Protein AF-A0A7S0F0J9-F1 (afdb_monomer)

Radius of gyration: 17.87 Å; Cα contacts (8 Å, |Δi|>4): 125; chains: 1; bounding box: 37×28×66 Å

Foldseek 3Di:
DDDDDPDPPPPPPAAEDEEEDDQLCLLVLLVVLVVCVVVVVLPNYEYEYEDSSLVSRLCSLVVHDSVVVNVLVVVLVVVQVPDPVSSVCVVVVVVVCCVPTQDPPSVVSCVVHYDYPHPD

Nearest PDB structures (foldseek):
  4akf-assembly1_A-2  TM=7.229E-01  e=1.242E-01  Legionella pneumophila
  3qmw-assembly2_C  TM=5.835E-01  e=1.807E-01  Streptomyces coelicolor
  4akx-assembly1_B  TM=5.401E-01  e=1.242E-01  Pseudomonas aeruginosa
  6jdd-assembly1_A  TM=5.983E-01  e=1.037E+00  Streptomyces sp.
  6v35-assembly1_A  TM=3.551E-01  e=9.215E+00  Homo sapiens

Mean predicted aligned error: 11.33 Å

Solvent-accessible surface area (backbone atoms only — not comparable to full-atom values): 7078 Å² total; per-residue (Å²): 134,86,82,85,76,78,76,77,80,72,74,80,69,81,41,78,49,77,32,68,65,49,68,83,56,36,62,59,50,41,52,53,46,47,51,30,53,78,68,55,63,52,58,79,31,35,27,30,20,28,70,49,10,30,53,45,26,48,38,59,59,70,67,56,63,51,66,60,53,49,54,53,54,49,56,53,48,62,76,29,72,87,42,82,68,43,68,69,42,51,61,60,54,50,52,51,49,50,70,74,67,53,57,93,65,46,73,68,60,35,68,83,29,36,62,83,49,83,75,126

InterPro domains:
  IPR002641 Patatin-like phospholipase domain [PF01734] (18-85)
  IPR016035 Acyl transferase/acyl hydrolase/lysophospholipase [SSF52151] (16-99)
  IPR033562 Patatin-like phospholipase domain-containing protein [PTHR12406] (17-116)

Organism: NCBI:txid3032

Secondary structure (DSSP, 8-state):
------------PPEEEEE---GGGHHHHHHHHHHHHHTTTTTTEEEEESTHHHHHHHHHHTT--HHHHHHHHHHHHHHHTT-HHHHHTHHHHHHHHHHHHPPTTHHHHHHTTB------

pLDDT: mean 70.88, std 16.27, range [26.2, 92.69]

Sequence (120 aa):
RMAGGQGERKVPGERLFSFAACGWLKIYLFGVAKALQKTGLAENAKFVGSSAGSLVGLALALDLDFDQIKDFQLTCVERTHGSLQGALRLKEYLDEIMDQMLPDGACEKISDRSSLGILN

Structure (mmCIF, N/CA/C/O backbone):
data_AF-A0A7S0F0J9-F1
#
_entry.id   AF-A0A7S0F0J9-F1
#
loop_
_atom_site.group_PDB
_atom_site.id
_atom_site.type_symbol
_atom_site.label_atom_id
_atom_site.label_alt_id
_atom_site.label_comp_id
_atom_site.label_asym_id
_atom_site.label_entity_id
_atom_site.label_seq_id
_atom_site.pdbx_PDB_ins_code
_atom_site.Cartn_x
_atom_site.Cartn_y
_atom_site.Cartn_z
_atom_site.occupancy
_atom_site.B_iso_or_equiv
_atom_site.auth_seq_id
_atom_site.auth_comp_id
_atom_site.auth_asym_id
_atom_site.auth_atom_id
_atom_site.pdbx_PDB_model_num
ATOM 1 N N . ARG A 1 1 ? -15.122 -6.780 51.011 1.00 37.72 1 ARG A N 1
ATOM 2 C CA . ARG A 1 1 ? -14.800 -7.838 50.021 1.00 37.72 1 ARG A CA 1
ATOM 3 C C . ARG A 1 1 ? -15.029 -7.236 48.642 1.00 37.72 1 ARG A C 1
ATOM 5 O O . ARG A 1 1 ? -16.060 -6.611 48.453 1.00 37.72 1 ARG A O 1
ATOM 12 N N . MET A 1 2 ? -13.997 -7.287 47.803 1.00 35.72 2 MET A N 1
ATOM 13 C CA . MET A 1 2 ? -13.756 -6.415 46.647 1.00 35.72 2 MET A CA 1
ATOM 14 C C . MET A 1 2 ? -14.822 -6.528 45.550 1.00 35.72 2 MET A C 1
ATOM 16 O O . MET A 1 2 ? -15.244 -7.629 45.206 1.00 35.72 2 MET A O 1
ATOM 20 N N . ALA A 1 3 ? -15.198 -5.371 45.005 1.00 39.88 3 ALA A N 1
ATOM 21 C CA . ALA A 1 3 ? -16.011 -5.210 43.811 1.00 39.88 3 ALA A CA 1
ATOM 22 C C . ALA A 1 3 ? -15.220 -5.646 42.566 1.00 39.88 3 ALA A C 1
ATOM 24 O O . ALA A 1 3 ? -14.083 -5.219 42.363 1.00 39.88 3 ALA A O 1
ATOM 25 N N . GLY A 1 4 ? -15.828 -6.495 41.737 1.00 40.38 4 GLY A N 1
ATOM 26 C CA . GLY A 1 4 ? -15.322 -6.835 40.412 1.00 40.38 4 GLY A CA 1
ATOM 27 C C . GLY A 1 4 ? -15.578 -5.682 39.448 1.00 40.38 4 GLY A C 1
ATOM 28 O O . GLY A 1 4 ? -16.682 -5.545 38.929 1.00 40.38 4 GLY A O 1
ATOM 29 N N . GLY A 1 5 ? -14.562 -4.850 39.226 1.00 40.44 5 GLY A N 1
ATOM 30 C CA . GLY A 1 5 ? -14.548 -3.880 38.138 1.00 40.44 5 GLY A CA 1
ATOM 31 C C . GLY A 1 5 ? -14.311 -4.604 36.818 1.00 40.44 5 GLY A C 1
ATOM 32 O O . GLY A 1 5 ? -13.206 -5.076 36.556 1.00 40.44 5 GLY A O 1
ATOM 33 N N . GLN A 1 6 ? -15.354 -4.713 35.999 1.00 40.97 6 GLN A N 1
ATOM 34 C CA . GLN A 1 6 ? -15.207 -5.029 34.583 1.00 40.97 6 GLN A CA 1
ATOM 35 C C . GLN A 1 6 ? -14.406 -3.889 33.948 1.00 40.97 6 GLN A C 1
ATOM 37 O O . GLN A 1 6 ? -14.865 -2.751 33.915 1.00 40.97 6 GLN A O 1
ATOM 42 N N . GLY A 1 7 ? -13.180 -4.187 33.515 1.00 42.44 7 GLY A N 1
ATOM 43 C CA . GLY A 1 7 ? -12.331 -3.226 32.824 1.00 42.44 7 GLY A CA 1
ATOM 44 C C . GLY A 1 7 ? -13.024 -2.740 31.557 1.00 42.44 7 GLY A C 1
ATOM 45 O O . GLY A 1 7 ? -13.298 -3.530 30.652 1.00 42.44 7 GLY A O 1
ATOM 46 N N . GLU A 1 8 ? -13.317 -1.445 31.508 1.00 41.06 8 GLU A N 1
ATOM 47 C CA . GLU A 1 8 ? -13.784 -0.757 30.313 1.00 41.06 8 GLU A CA 1
ATOM 48 C C . GLU A 1 8 ? -12.807 -1.052 29.167 1.00 41.06 8 GLU A C 1
ATOM 50 O O . GLU A 1 8 ? -11.621 -0.713 29.223 1.00 41.06 8 GLU A O 1
ATOM 55 N N . ARG A 1 9 ? -13.286 -1.715 28.109 1.00 49.78 9 ARG A N 1
ATOM 56 C CA . ARG A 1 9 ? -12.529 -1.828 26.861 1.00 49.78 9 ARG A CA 1
ATOM 57 C C . ARG A 1 9 ? -12.454 -0.419 26.275 1.00 49.78 9 ARG A C 1
ATOM 59 O O . ARG A 1 9 ? -13.414 0.051 25.673 1.00 49.78 9 ARG A O 1
ATOM 66 N N . LYS A 1 10 ? -11.329 0.261 26.505 1.00 42.59 10 LYS A N 1
ATOM 67 C CA . LYS A 1 10 ? -11.018 1.579 25.943 1.00 42.59 10 LYS A CA 1
ATOM 68 C C . LYS A 1 10 ? -11.280 1.519 24.436 1.00 42.59 10 LYS A C 1
ATOM 70 O O . LYS A 1 10 ? -10.614 0.750 23.740 1.00 42.59 10 LYS A O 1
ATOM 75 N N . VAL A 1 11 ? -12.270 2.277 23.955 1.00 53.69 11 VAL A N 1
ATOM 76 C CA . VAL A 1 11 ? -12.508 2.472 22.516 1.00 53.69 11 VAL A CA 1
ATOM 77 C C . VAL A 1 11 ? -11.148 2.827 21.911 1.00 53.69 11 VAL A C 1
ATOM 79 O O . VAL A 1 11 ? -10.497 3.726 22.457 1.00 53.69 11 VAL A O 1
ATOM 82 N N . PRO A 1 12 ? -10.640 2.094 20.901 1.00 57.19 12 PRO A N 1
ATOM 83 C CA . PRO A 1 12 ? -9.319 2.378 20.369 1.00 57.19 12 PRO A CA 1
ATOM 84 C C . PRO A 1 12 ? -9.310 3.830 19.908 1.00 57.19 12 PRO A C 1
ATOM 86 O O . PRO A 1 12 ? -10.085 4.200 19.031 1.00 57.19 12 PRO A O 1
ATOM 89 N N . GLY A 1 13 ? -8.494 4.662 20.559 1.00 63.94 13 GLY A N 1
ATOM 90 C CA . GLY A 1 13 ? -8.310 6.040 20.128 1.00 63.94 13 GLY A CA 1
ATOM 91 C C . GLY A 1 13 ? -7.878 6.056 18.666 1.00 63.94 13 GLY A C 1
ATOM 92 O O . GLY A 1 13 ? -7.218 5.118 18.210 1.00 63.94 13 GLY A O 1
ATOM 93 N N . GLU A 1 14 ? -8.272 7.104 17.950 1.00 74.19 14 GLU A N 1
ATOM 94 C CA . GLU A 1 14 ? -7.873 7.331 16.565 1.00 74.19 14 GLU A CA 1
ATOM 95 C C . GLU A 1 14 ? -6.359 7.110 16.407 1.00 74.19 14 GLU A C 1
ATOM 97 O O . GLU A 1 14 ? -5.550 7.689 17.137 1.00 74.19 14 GLU A O 1
ATOM 102 N N . ARG A 1 15 ? -5.973 6.203 15.502 1.00 85.62 15 ARG A N 1
ATOM 103 C CA . ARG A 1 15 ? -4.569 5.824 15.287 1.00 85.62 15 ARG A CA 1
ATOM 104 C C . ARG A 1 15 ? -4.015 6.603 14.106 1.00 85.62 15 ARG A C 1
ATOM 106 O O . ARG A 1 15 ? -4.696 6.746 13.100 1.00 85.62 15 ARG A O 1
ATOM 113 N N . LEU A 1 16 ? -2.771 7.059 14.195 1.00 85.44 16 LEU A N 1
ATOM 114 C CA . LEU A 1 16 ? -2.073 7.725 13.097 1.00 85.44 16 LEU A CA 1
ATOM 115 C C . LEU A 1 16 ? -0.800 6.949 12.763 1.00 85.44 16 LEU A C 1
ATOM 117 O O . LEU A 1 16 ? 0.045 6.750 13.635 1.00 85.44 16 LEU A O 1
ATOM 121 N N . PHE A 1 17 ? -0.645 6.555 11.502 1.00 88.06 17 PHE A N 1
ATOM 122 C CA . PHE A 1 17 ? 0.584 5.951 10.994 1.00 88.06 17 PHE A CA 1
ATOM 123 C C . PHE A 1 17 ? 1.266 6.896 10.007 1.00 88.06 17 PHE A C 1
ATOM 125 O O . PHE A 1 17 ? 0.627 7.426 9.097 1.00 88.06 17 PHE A O 1
ATOM 132 N N . SER A 1 18 ? 2.571 7.094 10.195 1.00 88.25 18 SER A N 1
ATOM 133 C CA . SER A 1 18 ? 3.407 7.925 9.330 1.00 88.25 18 SER A CA 1
ATOM 134 C C . SER A 1 18 ? 4.451 7.077 8.615 1.00 88.25 18 SER A C 1
ATOM 136 O O . SER A 1 18 ? 5.162 6.299 9.254 1.00 88.25 18 SER A O 1
ATOM 138 N N . PHE A 1 19 ? 4.556 7.243 7.298 1.00 86.75 19 PHE A N 1
ATOM 139 C CA . PHE A 1 19 ? 5.491 6.514 6.445 1.00 86.75 19 PHE A CA 1
ATOM 140 C C . PHE A 1 19 ? 6.511 7.462 5.806 1.00 86.75 19 PHE A C 1
ATOM 142 O O . PHE A 1 19 ? 6.167 8.363 5.039 1.00 86.75 19 PHE A O 1
ATOM 149 N N . ALA A 1 20 ? 7.792 7.243 6.102 1.00 84.56 20 ALA A N 1
ATOM 150 C CA . ALA A 1 20 ? 8.883 8.044 5.556 1.00 84.56 20 ALA A CA 1
ATOM 151 C C . ALA A 1 20 ? 9.185 7.711 4.082 1.00 84.56 20 ALA A C 1
ATOM 153 O O . ALA A 1 20 ? 8.924 6.603 3.607 1.00 84.56 20 ALA A O 1
A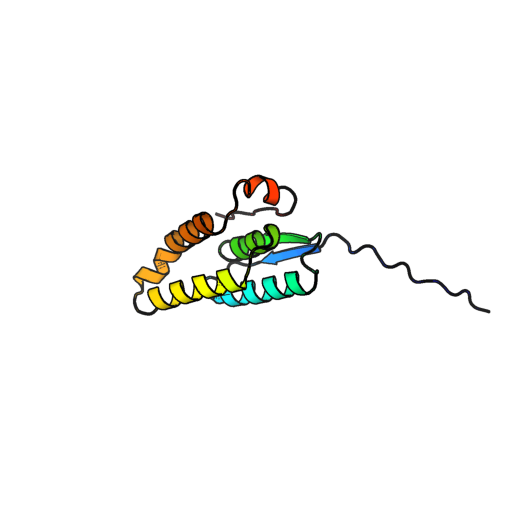TOM 154 N N . ALA A 1 21 ? 9.799 8.663 3.377 1.00 79.12 21 ALA A N 1
ATOM 155 C CA . ALA A 1 21 ? 10.341 8.442 2.041 1.00 79.12 21 ALA A CA 1
ATOM 156 C C . ALA A 1 21 ? 11.529 7.470 2.106 1.00 79.12 21 ALA A C 1
ATOM 158 O O . ALA A 1 21 ? 12.494 7.709 2.830 1.00 79.12 21 ALA A O 1
ATOM 159 N N 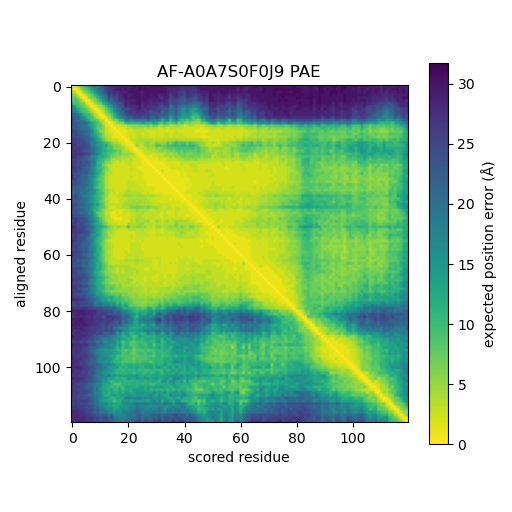. CYS A 1 22 ? 11.469 6.365 1.359 1.00 76.12 22 CYS A N 1
ATOM 160 C CA . CYS A 1 22 ? 12.471 5.299 1.471 1.00 76.12 22 CYS A CA 1
ATOM 161 C C . CYS A 1 22 ? 12.884 4.653 0.132 1.00 76.12 22 CYS A C 1
ATOM 163 O O . CYS A 1 22 ? 13.535 3.608 0.117 1.00 76.12 22 CYS A O 1
ATOM 165 N N . GLY A 1 23 ? 12.552 5.268 -1.010 1.00 75.75 23 GLY A N 1
ATOM 166 C CA . GLY A 1 23 ? 12.969 4.781 -2.332 1.00 75.75 23 GLY A CA 1
ATOM 167 C C . GLY A 1 23 ? 12.541 3.330 -2.589 1.00 75.75 23 GLY A C 1
ATOM 168 O O . GLY A 1 23 ? 11.355 3.013 -2.533 1.00 75.75 23 GLY A O 1
ATOM 169 N N . TRP A 1 24 ? 13.503 2.440 -2.857 1.00 71.25 24 TRP A N 1
ATOM 170 C CA . TRP A 1 24 ? 13.261 1.007 -3.105 1.00 71.25 24 TRP A CA 1
ATOM 171 C C . TRP A 1 24 ? 12.959 0.189 -1.844 1.00 71.25 24 TRP A C 1
ATOM 173 O O . TRP A 1 24 ? 12.352 -0.878 -1.944 1.00 71.25 24 TRP A O 1
ATOM 183 N N . LEU A 1 25 ? 13.272 0.711 -0.652 1.00 78.06 25 LEU A N 1
ATOM 184 C CA . LEU A 1 25 ? 12.883 0.088 0.618 1.00 78.06 25 LEU A CA 1
ATOM 185 C C . LEU A 1 25 ? 11.353 0.102 0.819 1.00 78.06 25 LEU A C 1
ATOM 187 O O . LEU A 1 25 ? 10.841 -0.529 1.740 1.00 78.06 25 LEU A O 1
ATOM 191 N N . LYS A 1 26 ? 10.594 0.746 -0.077 1.00 77.12 26 LYS A N 1
ATOM 192 C CA . LYS A 1 26 ? 9.125 0.737 -0.086 1.00 77.12 26 LYS A CA 1
ATOM 193 C C . LYS A 1 26 ? 8.501 -0.659 -0.052 1.00 77.12 26 LYS A C 1
ATOM 195 O O . LYS A 1 26 ? 7.432 -0.806 0.526 1.00 77.12 26 LYS A O 1
ATOM 200 N N . ILE A 1 27 ? 9.178 -1.689 -0.575 1.00 81.25 27 ILE A N 1
ATOM 201 C CA . ILE A 1 27 ? 8.704 -3.086 -0.504 1.00 81.25 27 ILE A CA 1
ATOM 202 C C . ILE A 1 27 ? 8.557 -3.543 0.955 1.00 81.25 27 ILE A C 1
ATOM 204 O O . ILE A 1 27 ? 7.575 -4.195 1.307 1.00 81.25 27 ILE A O 1
ATOM 208 N N . TYR A 1 28 ? 9.487 -3.141 1.826 1.00 86.25 28 TYR A N 1
ATOM 209 C CA . TYR A 1 28 ? 9.379 -3.401 3.259 1.00 86.25 28 TYR A CA 1
ATOM 210 C C . TYR A 1 28 ? 8.163 -2.686 3.863 1.00 86.25 28 TYR A C 1
ATOM 212 O O . TYR 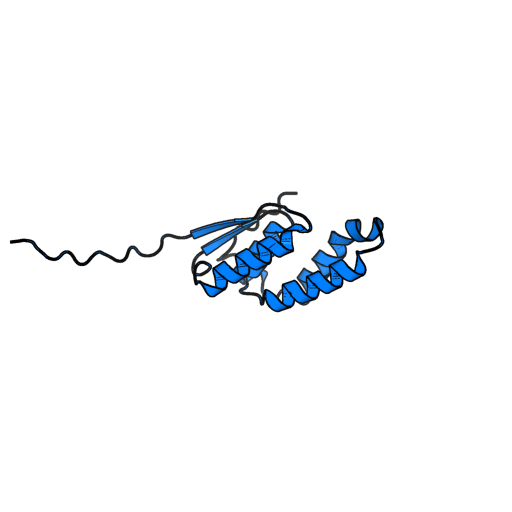A 1 28 ? 7.387 -3.302 4.594 1.00 86.25 28 TYR A O 1
ATOM 220 N N . LEU A 1 29 ? 7.948 -1.412 3.514 1.00 87.94 29 LEU A N 1
ATOM 221 C CA . LEU A 1 29 ? 6.795 -0.652 4.006 1.00 87.94 29 LEU A CA 1
ATOM 222 C C . LEU A 1 29 ? 5.455 -1.226 3.520 1.00 87.94 29 LEU A C 1
ATOM 224 O O . LEU A 1 29 ? 4.503 -1.235 4.296 1.00 87.94 29 LEU A O 1
ATOM 228 N N . PHE A 1 30 ? 5.380 -1.776 2.303 1.00 88.00 30 PHE A N 1
ATOM 229 C CA . PHE A 1 30 ? 4.200 -2.512 1.835 1.00 88.00 30 PHE A CA 1
ATOM 230 C C . PHE A 1 30 ? 3.934 -3.776 2.662 1.00 88.00 30 PHE A C 1
ATOM 232 O O . PHE A 1 30 ? 2.787 -4.070 2.986 1.00 88.00 30 PHE A O 1
ATOM 239 N N . GLY A 1 31 ? 4.980 -4.495 3.079 1.00 89.12 31 GLY A N 1
ATOM 240 C CA . GLY A 1 31 ? 4.843 -5.627 4.000 1.00 89.12 31 GLY A CA 1
ATOM 241 C C . GLY A 1 31 ? 4.303 -5.216 5.375 1.00 89.12 31 GLY A C 1
ATOM 242 O O . GLY A 1 31 ? 3.404 -5.869 5.907 1.00 89.12 31 GLY A O 1
ATOM 243 N N . VAL A 1 32 ? 4.800 -4.103 5.926 1.00 91.00 32 VAL A N 1
ATOM 244 C CA . VAL A 1 32 ? 4.285 -3.524 7.180 1.00 91.00 32 VAL A CA 1
ATOM 245 C C . VAL A 1 32 ? 2.818 -3.130 7.024 1.00 91.00 32 VAL A C 1
ATOM 247 O O . VAL A 1 32 ? 1.992 -3.496 7.856 1.00 91.00 32 VAL A O 1
ATOM 250 N N . ALA A 1 33 ? 2.472 -2.442 5.938 1.00 90.12 33 ALA A N 1
ATOM 251 C CA . ALA A 1 33 ? 1.104 -2.047 5.636 1.00 90.12 33 ALA A CA 1
ATOM 252 C C . ALA A 1 33 ? 0.153 -3.249 5.529 1.00 90.12 33 ALA A C 1
ATOM 254 O O . ALA A 1 33 ? -0.888 -3.279 6.184 1.00 90.12 33 ALA A O 1
ATOM 255 N N . LYS A 1 34 ? 0.561 -4.302 4.819 1.00 92.12 34 LYS A N 1
ATOM 256 C CA . LYS A 1 34 ? -0.188 -5.561 4.747 1.00 92.12 34 LYS A CA 1
ATOM 257 C C . LYS A 1 34 ? -0.433 -6.173 6.128 1.00 92.12 34 LYS A C 1
ATOM 259 O O . LYS A 1 34 ? -1.518 -6.686 6.401 1.00 92.12 34 LYS A O 1
ATOM 264 N N . ALA A 1 35 ? 0.560 -6.135 7.016 1.00 9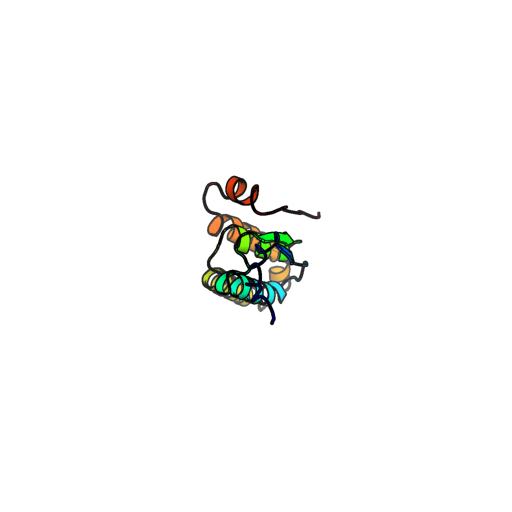2.69 35 ALA A N 1
ATOM 265 C CA . ALA A 1 35 ? 0.395 -6.611 8.387 1.00 92.69 35 ALA A CA 1
ATOM 266 C C . ALA A 1 35 ? -0.596 -5.739 9.179 1.00 92.69 35 ALA A C 1
ATOM 268 O O . ALA A 1 35 ? -1.423 -6.276 9.917 1.00 92.69 35 ALA A O 1
ATOM 269 N N . LEU A 1 36 ? -0.567 -4.414 8.998 1.00 89.69 36 LEU A N 1
ATOM 270 C CA . LEU A 1 36 ? -1.521 -3.491 9.624 1.00 89.69 36 LEU A CA 1
ATOM 271 C C . LEU A 1 36 ? -2.964 -3.748 9.166 1.00 89.69 36 LEU A C 1
ATOM 273 O O . LEU A 1 36 ? -3.864 -3.747 10.005 1.00 89.69 36 LEU A O 1
ATOM 277 N N . GLN A 1 37 ? -3.182 -4.027 7.878 1.00 90.44 37 GLN A N 1
ATOM 278 C CA . GLN A 1 37 ? -4.482 -4.469 7.357 1.00 90.44 37 GLN A CA 1
ATOM 279 C C . GLN A 1 37 ? -4.925 -5.788 7.995 1.00 90.44 37 GLN A C 1
ATOM 281 O O . GLN A 1 37 ? -5.986 -5.857 8.606 1.00 90.44 37 GLN A O 1
ATOM 286 N N . LYS A 1 38 ? -4.087 -6.832 7.927 1.00 91.56 38 LYS A N 1
ATOM 287 C CA . LYS A 1 38 ? -4.441 -8.176 8.422 1.00 91.56 38 LYS A CA 1
ATOM 288 C C . LYS A 1 38 ? -4.733 -8.236 9.919 1.00 91.56 38 LYS A C 1
ATOM 290 O O . LYS A 1 38 ? -5.453 -9.121 10.366 1.00 91.56 38 LYS A O 1
ATOM 295 N N . THR A 1 39 ? -4.138 -7.338 10.695 1.00 90.62 39 THR A N 1
ATOM 296 C CA . THR A 1 39 ? -4.331 -7.268 12.150 1.00 90.62 39 THR A CA 1
ATOM 297 C C . THR A 1 39 ? -5.505 -6.376 12.559 1.00 90.62 39 THR A C 1
ATOM 299 O O . THR A 1 39 ? -5.762 -6.244 13.755 1.00 90.62 39 THR A O 1
ATOM 302 N N . GLY A 1 40 ? -6.195 -5.734 11.606 1.00 86.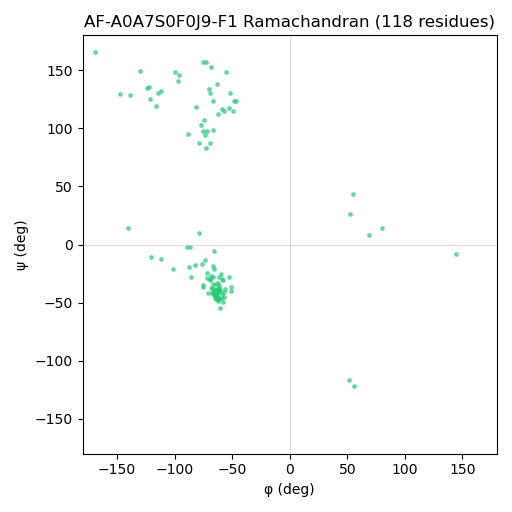31 40 GLY A N 1
ATOM 303 C CA . GLY A 1 40 ? -7.241 -4.742 11.886 1.00 86.31 40 GLY A CA 1
ATOM 304 C C . GLY A 1 40 ? -6.696 -3.442 12.494 1.00 86.31 40 GLY A C 1
ATOM 305 O O . GLY A 1 40 ? -7.449 -2.574 12.930 1.00 86.31 40 GLY A O 1
ATOM 306 N N . LEU A 1 41 ? -5.369 -3.268 12.550 1.00 86.38 41 LEU A N 1
ATOM 307 C CA . LEU A 1 41 ? -4.755 -2.055 13.095 1.00 86.38 41 LEU A CA 1
ATOM 308 C C . LEU A 1 41 ? -4.928 -0.851 12.170 1.00 86.38 41 LEU A C 1
ATOM 310 O O . LEU A 1 41 ? -4.928 0.281 12.655 1.00 86.38 41 LEU A O 1
ATOM 314 N N . ALA A 1 42 ? -5.113 -1.106 10.874 1.00 85.88 42 ALA A N 1
ATOM 315 C CA . ALA A 1 42 ? -5.450 -0.108 9.869 1.00 85.88 42 ALA A CA 1
ATOM 316 C C . ALA A 1 42 ? -6.908 0.391 9.959 1.00 85.88 42 ALA A C 1
ATOM 318 O O . ALA A 1 42 ? -7.234 1.400 9.335 1.00 85.88 42 ALA A O 1
ATOM 319 N N . GLU A 1 43 ? -7.793 -0.270 10.714 1.00 83.88 43 GLU A N 1
ATOM 320 C CA . GLU A 1 43 ? -9.184 0.167 10.887 1.00 83.88 43 GLU A CA 1
ATOM 321 C C . GLU A 1 43 ? -9.255 1.445 11.731 1.00 83.88 43 GLU A C 1
ATOM 323 O O . GLU A 1 43 ? -8.603 1.549 12.774 1.00 83.88 43 GLU A O 1
ATOM 328 N N . ASN A 1 44 ? -10.051 2.424 11.284 1.00 80.38 44 ASN A N 1
ATOM 329 C CA . ASN A 1 44 ? -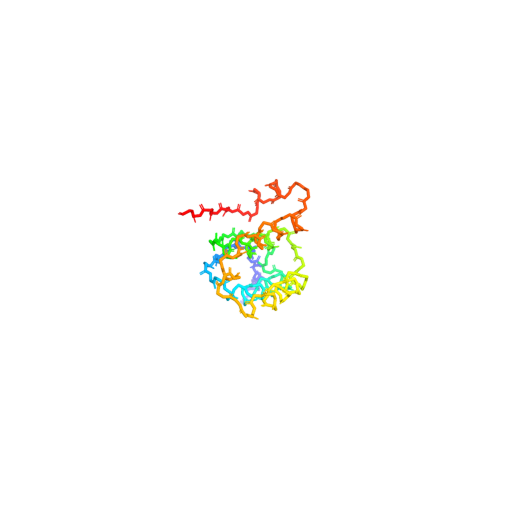10.196 3.739 11.931 1.00 80.38 44 ASN A CA 1
ATOM 330 C C . ASN A 1 44 ? -8.856 4.461 12.183 1.00 80.38 44 ASN A C 1
ATOM 332 O O . ASN A 1 44 ? -8.725 5.267 13.106 1.00 80.38 44 ASN A O 1
ATOM 336 N N . ALA A 1 45 ? -7.848 4.145 11.367 1.00 85.00 45 ALA A N 1
ATOM 337 C CA . ALA A 1 45 ? -6.562 4.813 11.375 1.00 85.00 45 ALA A CA 1
ATOM 338 C C . ALA A 1 45 ? -6.474 5.847 10.249 1.00 85.00 45 ALA A C 1
ATOM 340 O O . ALA A 1 45 ? -7.049 5.656 9.170 1.00 85.00 45 ALA A O 1
ATOM 341 N N . LYS A 1 46 ? -5.713 6.907 10.525 1.00 84.44 46 LYS A N 1
ATOM 342 C CA . LYS A 1 46 ? -5.248 7.910 9.575 1.00 84.44 46 LYS A CA 1
ATOM 343 C C . LYS A 1 46 ? -3.845 7.573 9.093 1.00 84.44 46 LYS A C 1
ATOM 345 O O . LYS A 1 46 ? -3.012 7.082 9.862 1.00 84.44 46 LYS A O 1
ATOM 350 N N . PHE A 1 47 ? -3.570 7.898 7.837 1.00 85.44 47 PHE A N 1
ATOM 351 C CA . PHE A 1 47 ? -2.273 7.652 7.217 1.00 85.44 47 PHE A CA 1
ATOM 352 C C . PHE A 1 47 ? -1.680 8.943 6.665 1.00 85.44 47 PHE A C 1
ATOM 354 O O . PHE A 1 47 ? -2.362 9.726 6.003 1.00 85.44 47 PHE A O 1
ATOM 361 N N . VAL A 1 48 ? -0.393 9.145 6.931 1.00 85.56 48 VAL A N 1
ATOM 362 C CA . VAL A 1 48 ? 0.414 10.219 6.347 1.00 85.56 48 VAL A CA 1
ATOM 363 C C . VAL A 1 48 ? 1.700 9.624 5.796 1.00 85.56 48 VAL A C 1
ATOM 365 O O . VAL A 1 48 ? 2.216 8.631 6.311 1.00 85.56 48 VAL A O 1
ATOM 368 N N . GLY A 1 49 ? 2.248 10.218 4.747 1.00 81.88 49 GLY A N 1
ATOM 369 C CA . GLY A 1 49 ? 3.532 9.773 4.232 1.00 81.88 49 GLY A CA 1
ATOM 370 C C . GLY A 1 49 ? 4.117 10.719 3.207 1.00 81.88 49 GLY A C 1
ATOM 371 O O . GLY A 1 49 ? 3.414 11.588 2.696 1.00 81.88 49 GLY A O 1
ATOM 372 N N . SER A 1 50 ? 5.402 10.529 2.913 1.00 81.75 50 SER A N 1
ATOM 373 C CA . SER A 1 50 ? 6.163 11.318 1.937 1.00 81.75 50 SER A CA 1
ATOM 374 C C . SER A 1 50 ? 6.747 10.420 0.842 1.00 81.75 50 SER A C 1
ATOM 376 O O . SER A 1 50 ? 7.305 9.360 1.138 1.00 81.75 50 SER A O 1
ATOM 378 N N . SER A 1 51 ? 6.634 10.838 -0.425 1.00 80.94 51 SER A N 1
ATOM 379 C CA . SER A 1 51 ? 7.121 10.109 -1.606 1.00 80.94 51 SER A CA 1
ATOM 380 C C . SER A 1 51 ? 6.626 8.650 -1.616 1.00 80.94 51 SER A C 1
ATOM 382 O O . SER A 1 51 ? 5.423 8.399 -1.635 1.00 80.94 51 SER A O 1
ATOM 384 N N . ALA A 1 52 ? 7.525 7.666 -1.538 1.00 77.56 52 ALA A N 1
ATOM 385 C CA . ALA A 1 52 ? 7.158 6.256 -1.438 1.00 77.56 52 ALA A CA 1
ATOM 386 C C . ALA A 1 52 ? 6.274 5.934 -0.215 1.00 77.56 52 ALA A C 1
ATOM 388 O O . ALA A 1 52 ? 5.434 5.043 -0.286 1.00 77.56 52 ALA A O 1
ATOM 389 N N . GLY A 1 53 ? 6.420 6.672 0.888 1.00 81.50 53 GLY A N 1
ATOM 390 C CA . GLY A 1 53 ? 5.549 6.543 2.053 1.00 81.50 53 GLY A CA 1
ATOM 391 C C . GLY A 1 53 ? 4.126 7.049 1.798 1.00 81.50 53 GLY A C 1
ATOM 392 O O . GLY A 1 53 ? 3.182 6.500 2.362 1.00 81.50 53 GLY A O 1
ATOM 393 N N . SER A 1 54 ? 3.943 8.038 0.913 1.00 83.06 54 SER A N 1
ATOM 394 C CA . SER A 1 54 ? 2.609 8.506 0.510 1.00 83.06 54 SER A CA 1
ATOM 395 C C . SER A 1 54 ? 1.842 7.402 -0.217 1.00 83.06 54 SER A C 1
ATOM 397 O O . SER A 1 54 ? 0.670 7.202 0.078 1.00 83.06 54 SER A O 1
ATOM 399 N N . LEU A 1 55 ? 2.508 6.629 -1.087 1.00 82.62 55 LEU A N 1
ATOM 400 C CA . LEU A 1 55 ? 1.897 5.465 -1.745 1.00 82.62 55 LEU A CA 1
ATOM 401 C C . LEU A 1 55 ? 1.464 4.390 -0.749 1.00 82.62 55 LEU A C 1
ATOM 403 O O . LEU A 1 55 ? 0.403 3.798 -0.903 1.00 82.62 55 LEU A O 1
ATOM 407 N N . VAL A 1 56 ? 2.280 4.128 0.274 1.00 86.94 56 VAL A N 1
ATOM 408 C CA . VAL A 1 56 ? 1.961 3.133 1.307 1.00 86.94 56 VAL A CA 1
ATOM 409 C C . VAL A 1 56 ? 0.733 3.572 2.104 1.00 86.94 56 VAL A C 1
ATOM 411 O O . VAL A 1 56 ? -0.187 2.781 2.304 1.00 86.94 56 VAL A O 1
ATOM 414 N N . GLY A 1 57 ? 0.693 4.841 2.520 1.00 85.69 57 GLY A N 1
ATOM 415 C CA . GLY A 1 57 ? -0.461 5.409 3.215 1.00 85.69 57 GLY A CA 1
ATOM 416 C C . GLY A 1 57 ? -1.722 5.431 2.348 1.00 85.69 57 GLY A C 1
ATOM 417 O O . GLY A 1 57 ? -2.800 5.101 2.829 1.00 85.69 57 GLY A O 1
ATOM 418 N N . LEU A 1 58 ? -1.579 5.751 1.062 1.00 84.94 58 LEU A N 1
ATOM 419 C CA . LEU A 1 58 ? -2.656 5.724 0.075 1.00 84.94 58 LEU A CA 1
ATOM 420 C C . LEU A 1 58 ? -3.223 4.312 -0.115 1.00 84.94 58 LEU A C 1
ATOM 422 O O . LEU A 1 58 ? -4.434 4.123 -0.031 1.00 84.94 58 LEU A O 1
ATOM 426 N N . ALA A 1 59 ? -2.353 3.319 -0.306 1.00 85.50 59 ALA A N 1
ATOM 427 C CA . ALA A 1 59 ? -2.751 1.926 -0.461 1.00 85.50 59 ALA A CA 1
ATOM 428 C C . ALA A 1 59 ? -3.480 1.389 0.781 1.00 85.50 59 ALA A C 1
ATOM 430 O O . ALA A 1 59 ? -4.463 0.667 0.648 1.00 85.50 59 ALA A O 1
ATOM 431 N N . LEU A 1 60 ? -3.054 1.795 1.983 1.00 86.12 60 LEU A N 1
ATOM 432 C CA . LEU A 1 60 ? -3.749 1.478 3.236 1.00 86.12 60 LEU A CA 1
ATOM 433 C C . LEU A 1 60 ? -5.114 2.159 3.350 1.00 86.12 60 LEU A C 1
ATOM 435 O O . LEU A 1 60 ? -6.071 1.550 3.823 1.00 86.12 60 LEU A O 1
ATOM 439 N N . ALA A 1 61 ? -5.207 3.424 2.943 1.00 85.50 61 ALA A N 1
ATOM 440 C CA . ALA A 1 61 ? -6.447 4.187 3.020 1.00 85.50 61 ALA A CA 1
ATOM 441 C C . ALA A 1 61 ? -7.528 3.637 2.081 1.00 85.50 61 ALA A C 1
ATOM 443 O O . ALA A 1 61 ? -8.703 3.607 2.449 1.00 85.50 61 ALA A O 1
ATOM 444 N N . LEU A 1 62 ? -7.116 3.192 0.892 1.00 84.00 62 LEU A N 1
ATOM 445 C CA . LEU A 1 62 ? -7.981 2.618 -0.141 1.00 84.00 62 LEU A CA 1
ATOM 446 C C . LEU A 1 62 ? -8.223 1.112 0.018 1.00 84.00 62 LEU A C 1
ATOM 448 O O . LEU A 1 62 ? -8.971 0.543 -0.771 1.00 84.00 62 LEU A O 1
ATOM 452 N N . ASP A 1 63 ? -7.613 0.491 1.026 1.00 85.12 63 ASP A N 1
ATOM 453 C CA . ASP A 1 63 ? -7.678 -0.947 1.280 1.00 85.12 63 ASP A CA 1
ATOM 454 C C . ASP A 1 63 ? -7.239 -1.805 0.074 1.00 85.12 63 ASP A C 1
ATOM 456 O O . ASP A 1 63 ? -7.881 -2.786 -0.294 1.00 85.12 63 ASP A O 1
ATOM 460 N N . LEU A 1 64 ? -6.139 -1.408 -0.576 1.00 86.75 64 LEU A N 1
ATOM 461 C CA . LEU A 1 64 ? -5.623 -2.088 -1.767 1.00 86.75 64 LEU A CA 1
ATOM 462 C C . LEU A 1 64 ? -4.987 -3.446 -1.436 1.00 86.75 64 LEU A C 1
ATOM 464 O O . LEU A 1 64 ? -4.498 -3.683 -0.327 1.00 86.75 64 LEU A O 1
ATOM 468 N N . ASP A 1 65 ? -4.923 -4.314 -2.447 1.00 87.31 65 ASP A N 1
ATOM 469 C CA . ASP A 1 65 ? -4.261 -5.614 -2.359 1.00 87.31 65 ASP A CA 1
ATOM 470 C C . ASP A 1 65 ? -2.729 -5.469 -2.438 1.00 87.31 65 ASP A C 1
ATOM 472 O O . ASP A 1 65 ? -2.134 -5.309 -3.509 1.00 87.31 65 ASP A O 1
ATOM 476 N N . PHE A 1 66 ? -2.064 -5.565 -1.283 1.00 86.25 66 PHE A N 1
ATOM 477 C CA . PHE A 1 66 ? -0.602 -5.494 -1.209 1.00 86.25 66 PHE A CA 1
ATOM 478 C C . PHE A 1 66 ? 0.130 -6.669 -1.864 1.00 86.25 66 PHE A C 1
ATOM 480 O O . PHE A 1 66 ? 1.324 -6.531 -2.141 1.00 86.25 66 PHE A O 1
ATOM 487 N N . ASP A 1 67 ? -0.519 -7.811 -2.115 1.00 86.19 67 ASP A N 1
ATOM 488 C CA . ASP A 1 67 ? 0.113 -8.889 -2.880 1.00 86.19 67 ASP A CA 1
ATOM 489 C C . ASP A 1 67 ? 0.240 -8.510 -4.356 1.00 86.19 67 ASP A C 1
ATOM 491 O O . ASP A 1 67 ? 1.326 -8.669 -4.916 1.00 86.19 67 ASP A O 1
ATOM 495 N N . GLN A 1 68 ? -0.794 -7.892 -4.934 1.00 84.12 68 GLN A N 1
ATOM 496 C CA . GLN A 1 68 ? -0.744 -7.358 -6.299 1.00 84.12 68 GLN A CA 1
ATOM 497 C C . GLN A 1 68 ? 0.258 -6.206 -6.429 1.00 84.12 68 GLN A C 1
ATOM 499 O O . GLN A 1 68 ? 1.056 -6.191 -7.366 1.00 84.12 68 GLN A O 1
ATOM 504 N N . ILE A 1 69 ? 0.288 -5.283 -5.455 1.00 83.12 69 ILE A N 1
ATOM 505 C CA . ILE A 1 69 ? 1.281 -4.190 -5.416 1.00 83.12 69 ILE A CA 1
ATOM 506 C C . ILE A 1 69 ? 2.704 -4.757 -5.426 1.00 83.12 69 ILE A C 1
ATOM 508 O O . ILE A 1 69 ? 3.576 -4.274 -6.150 1.00 83.12 69 ILE A O 1
ATOM 512 N N . LYS A 1 70 ? 2.956 -5.783 -4.606 1.00 83.25 70 LYS A N 1
ATOM 513 C CA . LYS A 1 70 ? 4.264 -6.437 -4.505 1.00 83.25 70 LYS A CA 1
ATOM 514 C C . LYS A 1 70 ? 4.642 -7.106 -5.826 1.00 83.25 70 LYS A C 1
ATOM 516 O O . LYS A 1 70 ? 5.770 -6.921 -6.274 1.00 83.25 70 LYS A O 1
ATOM 521 N N . ASP A 1 71 ? 3.726 -7.848 -6.443 1.00 82.88 71 ASP A N 1
ATOM 522 C CA . ASP A 1 71 ? 3.985 -8.537 -7.710 1.00 82.88 71 ASP A CA 1
ATOM 523 C C . ASP A 1 71 ? 4.293 -7.531 -8.832 1.00 82.88 71 ASP A C 1
ATOM 525 O O . ASP A 1 71 ? 5.309 -7.670 -9.514 1.00 82.88 71 ASP A O 1
ATOM 529 N N . PHE A 1 72 ? 3.518 -6.446 -8.946 1.00 80.19 72 PHE A N 1
ATOM 530 C CA . PHE A 1 72 ? 3.811 -5.350 -9.876 1.00 80.19 72 PHE A CA 1
ATOM 531 C C . PHE A 1 72 ? 5.194 -4.739 -9.611 1.00 80.19 72 PHE A C 1
ATOM 533 O O . PHE A 1 72 ? 6.031 -4.645 -10.510 1.00 80.19 72 PHE A O 1
ATOM 540 N N . GLN A 1 73 ? 5.489 -4.400 -8.355 1.00 76.81 73 GLN A N 1
ATOM 541 C CA . GLN A 1 73 ? 6.756 -3.784 -7.972 1.00 76.81 73 GLN A CA 1
ATOM 542 C C . GLN A 1 73 ? 7.962 -4.698 -8.259 1.00 76.81 73 GLN A C 1
ATOM 544 O O . GLN A 1 73 ? 9.026 -4.186 -8.613 1.00 76.81 73 GLN A O 1
ATOM 549 N N . LEU A 1 74 ? 7.817 -6.023 -8.151 1.00 77.94 74 LEU A N 1
ATOM 550 C CA . LEU A 1 74 ? 8.853 -6.986 -8.539 1.00 77.94 74 LEU A CA 1
ATOM 551 C C . LEU A 1 74 ? 9.108 -6.959 -10.051 1.00 77.94 74 LEU A C 1
ATOM 553 O O . LEU A 1 74 ? 10.270 -6.883 -10.452 1.00 77.94 74 LEU A O 1
ATOM 557 N N . THR A 1 75 ? 8.062 -6.890 -10.884 1.00 76.69 75 THR A N 1
ATOM 558 C CA . THR A 1 75 ? 8.249 -6.723 -12.340 1.00 76.69 75 THR A CA 1
ATOM 559 C C . THR A 1 75 ? 8.965 -5.411 -12.683 1.00 76.69 75 THR A C 1
ATOM 561 O O . THR A 1 75 ? 9.813 -5.371 -13.576 1.00 76.69 75 THR A O 1
ATOM 564 N N . CYS A 1 76 ? 8.708 -4.331 -11.934 1.00 71.69 76 CYS A N 1
ATOM 565 C CA . CYS A 1 76 ? 9.431 -3.068 -12.091 1.00 71.69 76 CYS A CA 1
ATOM 566 C C . CYS A 1 76 ? 10.909 -3.196 -11.701 1.00 71.69 76 CYS A C 1
ATOM 568 O O . CYS A 1 76 ? 11.768 -2.633 -12.381 1.00 71.69 76 CYS A O 1
ATOM 570 N N . VAL A 1 77 ? 11.230 -3.920 -10.621 1.00 70.75 77 VAL A N 1
ATOM 571 C CA . VAL A 1 77 ? 12.624 -4.172 -10.212 1.00 70.75 77 VAL A CA 1
ATOM 572 C C . VAL A 1 77 ? 13.360 -4.941 -11.305 1.00 70.75 77 VAL A C 1
ATOM 574 O O . VAL A 1 77 ? 14.444 -4.517 -11.694 1.00 70.75 77 VAL A O 1
ATOM 577 N N . GLU A 1 78 ? 12.760 -5.996 -11.858 1.00 68.94 78 GLU A N 1
ATOM 578 C CA . GLU A 1 78 ? 13.344 -6.779 -12.959 1.00 68.94 78 GLU A CA 1
ATOM 579 C C . GLU A 1 78 ? 13.629 -5.919 -14.198 1.00 68.94 78 GLU A C 1
ATOM 581 O O . GLU A 1 78 ? 14.719 -5.990 -14.762 1.00 68.94 78 GLU A O 1
ATOM 586 N N . ARG A 1 79 ? 12.706 -5.021 -14.571 1.00 66.38 79 ARG A N 1
ATOM 587 C CA . ARG A 1 79 ? 12.898 -4.050 -15.669 1.00 66.38 79 ARG A CA 1
ATOM 588 C C . ARG A 1 79 ? 13.985 -3.010 -15.387 1.00 66.38 79 ARG A C 1
ATOM 590 O O . ARG A 1 79 ? 14.481 -2.362 -16.310 1.00 66.38 79 ARG A O 1
ATOM 597 N N . THR A 1 80 ? 14.323 -2.803 -14.118 1.00 62.78 80 THR A N 1
ATOM 598 C CA . THR A 1 80 ? 15.264 -1.767 -13.671 1.00 62.78 80 THR A CA 1
ATOM 599 C C . THR A 1 80 ? 16.654 -2.332 -13.368 1.00 62.78 80 THR A C 1
ATOM 601 O O . THR A 1 80 ? 17.644 -1.597 -13.422 1.00 62.78 80 THR A O 1
ATOM 604 N N . HIS A 1 81 ? 16.755 -3.638 -13.108 1.00 56.84 81 HIS A N 1
ATOM 605 C CA . HIS A 1 81 ? 18.003 -4.342 -12.835 1.00 56.84 81 HIS A CA 1
ATOM 606 C C . HIS A 1 81 ? 18.857 -4.419 -14.115 1.00 56.84 81 HIS A C 1
ATOM 608 O O . HIS A 1 81 ? 18.758 -5.353 -14.903 1.00 56.84 81 HIS A O 1
ATOM 614 N N . GLY A 1 82 ? 19.673 -3.386 -14.355 1.00 55.81 82 GLY A N 1
ATOM 615 C CA . GLY A 1 82 ? 20.579 -3.316 -15.508 1.00 55.81 82 GLY A CA 1
ATOM 616 C C . GLY A 1 82 ? 20.774 -1.931 -16.130 1.00 55.81 82 GLY A C 1
ATOM 617 O O . GLY A 1 82 ? 21.657 -1.782 -16.969 1.00 55.81 82 GLY A O 1
ATOM 618 N N . SER A 1 83 ? 20.015 -0.898 -15.729 1.00 54.00 83 SER A N 1
ATOM 619 C CA . SER A 1 83 ? 20.267 0.471 -16.211 1.00 54.00 83 SER A CA 1
ATOM 620 C C . SER A 1 83 ? 20.133 1.528 -15.111 1.00 54.00 83 SER A C 1
ATOM 622 O O . SER A 1 83 ? 19.110 1.628 -14.436 1.00 54.00 83 SER A O 1
ATOM 624 N N . LEU A 1 84 ? 21.156 2.379 -14.973 1.00 53.00 84 LEU A N 1
ATOM 625 C CA . LEU A 1 84 ? 21.123 3.577 -14.117 1.00 53.00 84 LEU A CA 1
ATOM 626 C C . LEU A 1 84 ? 20.008 4.555 -14.536 1.00 53.00 84 LEU A C 1
ATOM 628 O O . LEU A 1 84 ? 19.483 5.297 -13.712 1.00 53.00 84 LEU A O 1
ATOM 632 N N . GLN A 1 85 ? 19.601 4.509 -15.807 1.00 53.81 85 GLN A N 1
ATOM 633 C CA . GLN A 1 85 ? 18.508 5.306 -16.363 1.00 53.81 85 GLN A CA 1
ATOM 634 C 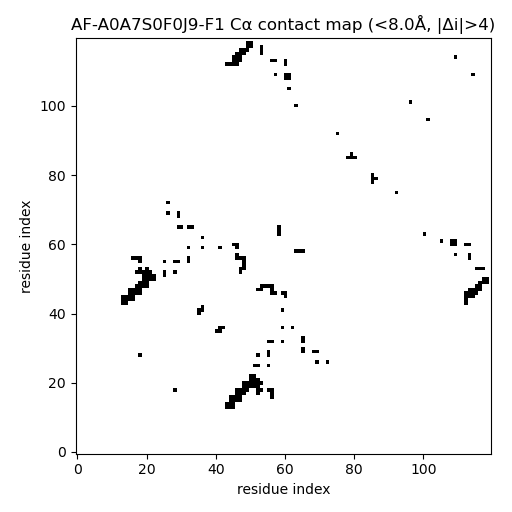C . GLN A 1 85 ? 17.126 4.825 -15.880 1.00 53.81 85 GLN A C 1
ATOM 636 O O . GLN A 1 85 ? 16.216 5.632 -15.710 1.00 53.81 85 GLN A O 1
ATOM 641 N N . GLY A 1 86 ? 16.973 3.533 -15.568 1.00 53.22 86 GLY A N 1
ATOM 642 C CA . GLY A 1 86 ? 15.739 2.967 -15.019 1.00 53.22 86 GLY A CA 1
ATOM 643 C C . GLY A 1 86 ? 15.426 3.427 -13.591 1.00 53.22 86 GLY A C 1
ATOM 644 O O . GLY A 1 86 ? 14.257 3.533 -13.234 1.00 53.22 86 GLY A O 1
ATOM 645 N N . ALA A 1 87 ? 16.441 3.787 -12.797 1.00 52.38 87 ALA A N 1
ATOM 646 C CA . ALA A 1 87 ? 16.239 4.367 -11.466 1.00 52.38 87 ALA A CA 1
ATOM 647 C C . ALA A 1 87 ? 15.590 5.766 -11.521 1.00 52.38 87 ALA A C 1
ATOM 649 O O . ALA A 1 87 ? 14.868 6.143 -10.599 1.00 52.38 87 ALA A O 1
ATOM 650 N N . LEU A 1 88 ? 15.797 6.513 -12.615 1.00 56.09 88 LEU A N 1
ATOM 651 C CA . LEU A 1 88 ? 15.175 7.822 -12.857 1.00 56.09 88 LEU A CA 1
ATOM 652 C C . LEU A 1 88 ? 13.751 7.715 -13.426 1.00 56.09 88 LEU A C 1
ATOM 654 O O . LEU A 1 88 ? 12.977 8.661 -13.300 1.00 56.09 88 LEU A O 1
ATOM 658 N N . ARG A 1 89 ? 13.361 6.550 -13.964 1.00 62.03 89 ARG A N 1
ATOM 659 C CA . ARG A 1 89 ? 11.981 6.260 -14.403 1.00 62.03 89 ARG A CA 1
ATOM 660 C C . ARG A 1 89 ? 11.029 5.918 -13.259 1.00 62.03 89 ARG A C 1
ATOM 662 O O . ARG A 1 89 ? 9.892 5.530 -13.496 1.00 62.03 89 ARG A O 1
ATOM 669 N N . LEU A 1 90 ? 11.457 6.102 -12.006 1.00 61.97 90 LEU A N 1
ATOM 670 C CA . LEU A 1 90 ? 10.595 5.943 -10.836 1.00 61.97 90 LEU A CA 1
ATOM 671 C C . LEU A 1 90 ? 9.297 6.747 -10.978 1.00 61.97 90 LEU A C 1
ATOM 673 O O . LEU A 1 90 ? 8.257 6.247 -10.580 1.00 61.97 90 LEU A O 1
ATOM 677 N N . LYS A 1 91 ? 9.349 7.940 -11.585 1.00 63.22 91 LYS A N 1
ATOM 678 C CA . LYS A 1 91 ? 8.161 8.760 -11.849 1.00 63.22 91 LYS A CA 1
ATOM 679 C C . LYS A 1 91 ? 7.156 8.075 -12.784 1.00 63.22 91 LYS A C 1
ATOM 681 O O . LYS A 1 91 ? 5.989 8.016 -12.439 1.00 63.22 91 LYS A O 1
ATOM 686 N N . GLU A 1 92 ? 7.609 7.503 -13.897 1.00 64.94 92 GLU A N 1
ATOM 687 C CA . GLU A 1 92 ? 6.732 6.791 -14.842 1.00 64.94 92 GLU A CA 1
ATOM 688 C C . GLU A 1 92 ? 6.071 5.575 -14.179 1.00 64.94 92 GLU A C 1
ATOM 690 O O . GLU A 1 92 ? 4.883 5.337 -14.358 1.00 64.94 92 GLU A O 1
ATOM 695 N N . TYR A 1 93 ? 6.802 4.861 -13.316 1.00 65.06 93 TYR A N 1
ATOM 696 C CA . TYR A 1 93 ? 6.217 3.777 -12.523 1.00 65.06 93 TYR A CA 1
ATOM 697 C C . TYR A 1 93 ? 5.189 4.265 -11.500 1.00 65.06 93 TYR A C 1
ATOM 699 O O . TYR A 1 93 ? 4.244 3.545 -11.197 1.00 65.06 93 TYR A O 1
ATOM 707 N N . LEU A 1 94 ? 5.387 5.452 -10.919 1.00 65.81 94 LEU A N 1
ATOM 708 C CA . LEU A 1 94 ? 4.405 6.040 -10.009 1.00 65.81 94 LEU A CA 1
ATOM 709 C C . LEU A 1 94 ? 3.123 6.387 -10.760 1.00 65.81 94 LEU A C 1
ATOM 711 O O . LEU A 1 94 ? 2.052 6.074 -10.253 1.00 65.81 94 LEU A O 1
ATOM 715 N N . ASP A 1 95 ? 3.240 6.969 -11.951 1.00 69.44 95 ASP A N 1
ATOM 716 C CA . ASP A 1 95 ? 2.090 7.303 -12.791 1.00 69.44 95 ASP A CA 1
ATOM 717 C C . ASP A 1 95 ? 1.337 6.022 -13.207 1.00 69.44 95 ASP A C 1
ATOM 719 O O . ASP A 1 95 ? 0.128 5.946 -13.016 1.00 69.44 95 ASP A O 1
ATOM 723 N N . GLU A 1 96 ? 2.037 4.955 -13.618 1.00 69.06 96 GLU A N 1
ATOM 724 C CA . GLU A 1 96 ? 1.405 3.657 -13.928 1.00 69.06 96 GLU A CA 1
ATOM 725 C C . GLU A 1 96 ? 0.698 3.022 -12.720 1.00 69.06 96 GLU A C 1
ATOM 727 O O . GLU A 1 96 ? -0.387 2.461 -12.865 1.00 69.06 96 GLU A O 1
ATOM 732 N N . ILE A 1 97 ? 1.288 3.102 -11.521 1.00 67.88 97 ILE A N 1
ATOM 733 C CA . ILE A 1 97 ? 0.658 2.606 -10.287 1.00 67.88 97 ILE A CA 1
ATOM 734 C C . ILE A 1 97 ? -0.597 3.418 -9.975 1.00 67.88 97 ILE A C 1
ATOM 736 O O . ILE A 1 97 ? -1.618 2.853 -9.596 1.00 67.88 97 ILE A O 1
ATOM 740 N N . MET A 1 98 ? -0.533 4.739 -10.115 1.00 68.56 98 MET A N 1
ATOM 741 C CA . MET A 1 98 ? -1.679 5.604 -9.854 1.00 68.56 98 MET A CA 1
ATOM 742 C C . MET A 1 98 ? -2.806 5.320 -10.853 1.00 68.56 98 MET A C 1
ATOM 744 O O . MET A 1 98 ? -3.943 5.146 -10.427 1.00 68.56 98 MET A O 1
AT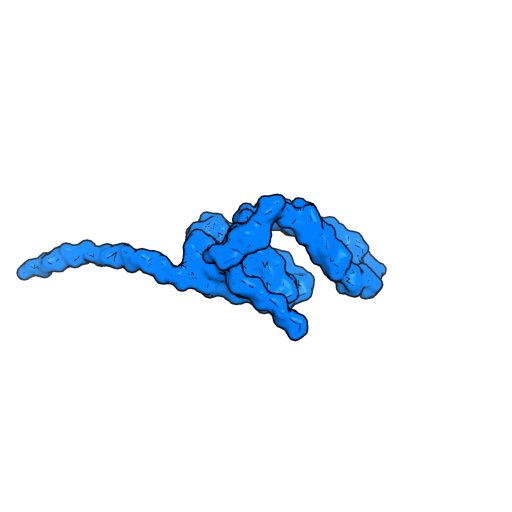OM 748 N N . ASP A 1 99 ? -2.489 5.163 -12.137 1.00 72.56 99 ASP A N 1
ATOM 749 C CA . ASP A 1 99 ? -3.474 4.867 -13.183 1.00 72.56 99 ASP A CA 1
ATOM 750 C C . ASP A 1 99 ? -4.086 3.465 -13.051 1.00 72.56 99 ASP A C 1
ATOM 752 O O . ASP A 1 99 ? -5.273 3.280 -13.308 1.00 72.56 99 ASP A O 1
ATOM 756 N N . GLN A 1 100 ? -3.300 2.458 -12.652 1.00 67.56 100 GLN A N 1
ATOM 757 C CA . GLN A 1 100 ? -3.786 1.075 -12.556 1.00 67.56 100 GLN A CA 1
ATOM 758 C C . GLN A 1 100 ? -4.463 0.754 -11.223 1.00 67.56 100 GLN A C 1
ATOM 760 O O . GLN A 1 100 ? -5.288 -0.159 -11.168 1.00 67.56 100 GLN A O 1
ATOM 765 N N . MET A 1 101 ? -4.088 1.438 -10.140 1.00 67.94 101 MET A N 1
ATOM 766 C CA . MET A 1 101 ? -4.469 1.031 -8.783 1.00 67.94 101 MET A CA 1
ATOM 767 C C . MET A 1 101 ? -5.444 1.981 -8.095 1.00 67.94 101 MET A C 1
ATOM 769 O O . MET A 1 101 ? -6.002 1.612 -7.060 1.00 67.94 101 MET A O 1
ATOM 773 N N . LEU A 1 102 ? -5.666 3.185 -8.629 1.00 68.75 102 LEU A N 1
ATOM 774 C CA . LEU A 1 102 ? -6.682 4.078 -8.089 1.00 68.75 102 LEU A CA 1
ATOM 775 C C . LEU A 1 102 ? -8.067 3.689 -8.619 1.00 68.75 102 LEU A C 1
ATOM 777 O O . LEU A 1 102 ? -8.307 3.772 -9.820 1.00 68.75 102 LEU A O 1
ATOM 781 N N . PRO A 1 103 ? -9.009 3.303 -7.743 1.00 67.56 103 PRO A N 1
ATOM 782 C CA . PRO A 1 103 ? -10.396 3.150 -8.149 1.00 67.56 103 PRO A CA 1
ATOM 783 C C . PRO A 1 103 ? -11.014 4.518 -8.469 1.00 67.56 103 PRO A C 1
ATOM 785 O O . PRO A 1 103 ? -10.640 5.537 -7.876 1.00 67.56 103 PRO A O 1
ATOM 788 N N . ASP A 1 104 ? -12.022 4.532 -9.341 1.00 69.81 104 ASP A N 1
ATOM 789 C CA . ASP A 1 104 ? -12.822 5.729 -9.608 1.00 69.81 104 ASP A CA 1
ATOM 790 C C . ASP A 1 104 ? -13.343 6.334 -8.286 1.00 69.81 104 ASP A C 1
ATOM 792 O O . ASP A 1 104 ? -13.870 5.629 -7.419 1.00 69.81 104 ASP A O 1
ATOM 796 N N . GLY A 1 105 ? -13.148 7.644 -8.096 1.00 64.94 105 GLY A N 1
ATOM 797 C CA . GLY A 1 105 ? -13.528 8.347 -6.861 1.00 64.94 105 GLY A CA 1
ATOM 798 C C . GLY A 1 105 ? -12.544 8.200 -5.690 1.00 64.94 105 GLY A C 1
ATOM 799 O O . GLY A 1 105 ? -12.882 8.546 -4.557 1.00 64.94 105 GLY A O 1
ATOM 800 N N . ALA A 1 106 ? -11.315 7.722 -5.921 1.00 64.75 106 ALA A N 1
ATOM 801 C CA . ALA A 1 106 ? -10.295 7.593 -4.876 1.00 64.75 106 ALA A CA 1
ATOM 802 C C . ALA A 1 106 ? -10.089 8.880 -4.056 1.00 64.75 106 ALA A C 1
ATOM 804 O O . ALA A 1 106 ? -9.973 8.811 -2.833 1.00 64.75 106 ALA A O 1
ATOM 805 N N . CYS A 1 107 ? -10.108 10.051 -4.702 1.00 63.69 107 CYS A N 1
ATOM 806 C CA . CYS A 1 107 ? -9.941 11.345 -4.034 1.00 63.69 107 CYS A CA 1
ATOM 807 C C . CYS A 1 107 ? -10.960 11.579 -2.902 1.00 63.69 107 CYS A C 1
ATOM 809 O O . CYS A 1 107 ? -10.583 12.098 -1.855 1.00 63.69 107 CYS A O 1
ATOM 811 N N . GLU A 1 108 ? -12.212 11.147 -3.076 1.00 63.28 108 GLU A N 1
ATOM 812 C CA . GLU A 1 108 ? -13.290 11.320 -2.089 1.00 63.28 108 GLU A CA 1
ATOM 813 C C . GLU A 1 108 ? -13.146 10.350 -0.905 1.00 63.28 108 GLU A C 1
ATOM 815 O O . GLU A 1 108 ? -13.373 10.716 0.248 1.00 63.28 108 GLU A O 1
ATOM 820 N N . LYS A 1 109 ? -12.688 9.117 -1.162 1.00 63.81 109 LYS A N 1
ATOM 821 C CA . LYS A 1 109 ? -12.406 8.125 -0.105 1.00 63.81 109 LYS A CA 1
ATOM 822 C C . LYS A 1 109 ? -11.195 8.498 0.751 1.00 63.81 109 LYS A C 1
ATOM 824 O O . LYS A 1 109 ? -11.131 8.144 1.927 1.00 63.81 109 LYS A O 1
ATOM 829 N N . ILE A 1 110 ? -10.228 9.200 0.166 1.00 64.94 110 ILE A N 1
ATOM 830 C CA . ILE A 1 110 ? -8.992 9.614 0.838 1.00 64.94 110 ILE A CA 1
ATOM 831 C C . ILE A 1 110 ? -9.249 10.782 1.796 1.00 64.94 110 ILE A C 1
ATOM 833 O O . ILE A 1 110 ? -8.638 10.810 2.864 1.00 64.94 110 ILE A O 1
ATOM 837 N N . SER A 1 111 ? -10.160 11.710 1.473 1.00 59.50 111 SER A N 1
ATOM 838 C CA . SER A 1 111 ? -10.429 12.896 2.305 1.00 59.50 111 SER A CA 1
ATOM 839 C C . SER A 1 111 ? -10.875 12.580 3.739 1.00 59.50 111 SER A C 1
ATOM 841 O O . SER A 1 111 ? -10.544 13.343 4.645 1.00 59.50 111 SER A O 1
ATOM 843 N N . ASP A 1 112 ? -11.540 11.444 3.965 1.00 59.94 112 ASP A N 1
ATOM 844 C CA . ASP A 1 112 ? -11.990 11.020 5.302 1.00 59.94 112 ASP A CA 1
ATOM 845 C C . ASP A 1 112 ? -10.935 10.214 6.082 1.00 59.94 112 ASP A C 1
ATOM 847 O O . ASP A 1 112 ? -11.017 10.097 7.307 1.00 59.94 112 ASP A O 1
ATOM 851 N N . ARG A 1 113 ? -9.928 9.647 5.400 1.00 55.72 113 ARG A N 1
ATOM 852 C CA . ARG A 1 113 ? -8.981 8.679 5.991 1.00 55.72 113 ARG A CA 1
ATOM 853 C C . ARG A 1 113 ? -7.510 9.098 5.950 1.00 55.72 113 ARG A C 1
ATOM 855 O O . ARG A 1 113 ? -6.690 8.468 6.620 1.00 55.72 113 ARG A O 1
ATOM 862 N N . SER A 1 114 ? -7.153 10.159 5.228 1.00 50.78 114 SER A N 1
ATOM 863 C CA . SER A 1 114 ? -5.746 10.493 4.979 1.00 50.78 114 SER A CA 1
ATOM 864 C C .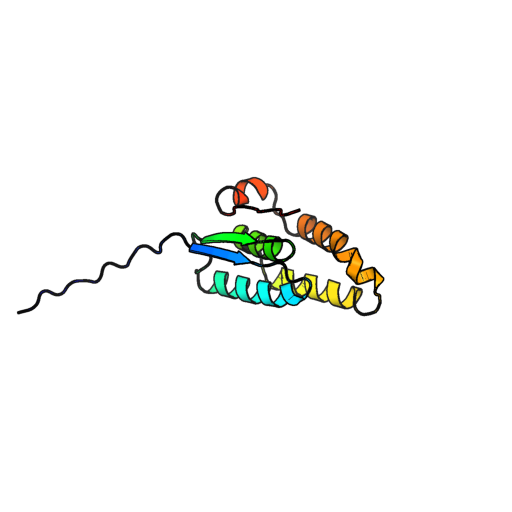 SER A 1 114 ? -5.513 11.997 4.877 1.00 50.78 114 SER A C 1
ATOM 866 O O . SER A 1 114 ? -6.127 12.686 4.068 1.00 50.78 114 SER A O 1
ATOM 868 N N . SER A 1 115 ? -4.533 12.510 5.620 1.00 51.78 115 SER A N 1
ATOM 869 C CA . SER A 1 115 ? -3.935 13.815 5.321 1.00 51.78 115 SER A CA 1
ATOM 870 C C . SER A 1 115 ? -2.786 13.583 4.338 1.00 51.78 115 SER A C 1
ATOM 872 O O . SER A 1 115 ? -1.682 13.215 4.739 1.00 51.78 115 SER A O 1
ATOM 874 N N . LEU A 1 116 ? -3.041 13.729 3.035 1.00 50.84 116 LEU A N 1
ATOM 875 C CA . LEU A 1 116 ? -2.013 13.522 2.012 1.00 50.84 116 LEU A CA 1
ATOM 876 C C . LEU A 1 116 ? -1.025 14.706 2.015 1.00 50.84 116 LEU A C 1
ATOM 878 O O . LEU A 1 116 ? -1.255 15.741 1.395 1.00 50.84 116 LEU A O 1
ATOM 882 N N . GLY A 1 117 ? 0.078 14.572 2.748 1.00 43.06 117 GLY A N 1
ATOM 883 C CA . GLY A 1 117 ? 1.188 15.522 2.701 1.00 43.06 117 GLY A CA 1
ATOM 884 C C . GLY A 1 117 ? 2.057 15.278 1.471 1.00 43.06 117 GLY A C 1
ATOM 885 O O . GLY A 1 117 ? 3.048 14.555 1.559 1.00 43.06 117 GLY A O 1
ATOM 886 N N . ILE A 1 118 ? 1.714 15.883 0.330 1.00 38.56 118 ILE A N 1
ATOM 887 C CA . ILE A 1 118 ? 2.651 16.018 -0.795 1.00 38.56 118 ILE A CA 1
ATOM 888 C C . ILE A 1 118 ? 3.681 17.079 -0.384 1.00 38.56 118 ILE A C 1
ATOM 890 O O . ILE A 1 118 ? 3.524 18.264 -0.665 1.00 38.56 118 ILE A O 1
ATOM 894 N N . LEU A 1 119 ? 4.704 16.666 0.364 1.00 31.34 119 LEU A N 1
ATOM 895 C CA . LEU A 1 119 ? 5.907 17.474 0.546 1.00 31.34 119 LEU A CA 1
ATOM 896 C C . LEU A 1 119 ? 6.675 17.440 -0.779 1.00 31.34 119 LEU A C 1
ATOM 898 O O . LEU A 1 119 ? 7.341 16.447 -1.078 1.00 31.34 119 LEU A O 1
ATOM 902 N N . ASN A 1 120 ? 6.479 18.497 -1.574 1.00 26.20 120 ASN A N 1
ATOM 903 C CA . ASN A 1 120 ? 7.435 18.938 -2.593 1.00 26.20 120 ASN A CA 1
ATOM 904 C C . ASN A 1 120 ? 8.761 19.319 -1.932 1.00 26.20 120 ASN A C 1
ATOM 906 O O . ASN A 1 120 ? 8.706 19.955 -0.852 1.00 26.20 120 ASN A O 1
#